Protein AF-A0A965YG24-F1 (afdb_monomer_lite)

Foldseek 3Di:
DDDPPDDQVRVVVVVVVVQVVQQPDDDVVCVPDGDGDFWFDFDDDPPDDPVVRVVNSVVSSVVRVVVD

pLDDT: mean 92.91, std 5.37, range [60.12, 97.44]

Sequence (68 aa):
IILPAFDLQQAYKVKQELQEEVKAINLEELEGKSLSISIGVAEGRDDIDLEELVSCADKALYEQKRTH

Structure (mmCIF, N/CA/C/O backbone):
data_AF-A0A965YG24-F1
#
_entry.id   AF-A0A965YG24-F1
#
loop_
_atom_site.group_PDB
_atom_site.id
_atom_site.type_symbol
_atom_site.label_atom_id
_atom_site.label_alt_id
_atom_site.label_comp_id
_atom_site.label_asym_id
_atom_site.label_entity_id
_atom_site.label_seq_id
_atom_site.pdbx_PDB_ins_code
_atom_site.Cartn_x
_atom_site.Cartn_y
_atom_site.Cartn_z
_atom_site.occupancy
_atom_site.B_iso_or_equiv
_atom_site.auth_seq_id
_atom_site.auth_comp_id
_atom_site.auth_asym_id
_atom_site.auth_atom_id
_atom_site.pdbx_PDB_model_num
ATOM 1 N N . ILE A 1 1 ? 2.205 -7.573 -0.184 1.00 90.88 1 ILE A N 1
ATOM 2 C CA . ILE A 1 1 ? 1.536 -8.532 -1.100 1.00 90.88 1 ILE A CA 1
ATOM 3 C C . ILE A 1 1 ? 2.092 -8.260 -2.489 1.00 90.88 1 ILE A C 1
ATOM 5 O O . ILE A 1 1 ? 2.225 -7.089 -2.818 1.00 90.88 1 ILE A O 1
ATOM 9 N N . ILE A 1 2 ? 2.469 -9.288 -3.253 1.00 92.75 2 ILE A N 1
ATOM 10 C CA . ILE A 1 2 ? 2.902 -9.127 -4.651 1.00 92.75 2 ILE A CA 1
ATOM 11 C C . ILE A 1 2 ? 1.727 -9.519 -5.546 1.00 92.75 2 ILE A C 1
ATOM 13 O O . ILE A 1 2 ? 1.156 -10.591 -5.357 1.00 92.75 2 ILE A O 1
ATOM 17 N N . LEU A 1 3 ? 1.368 -8.650 -6.492 1.00 94.06 3 LEU A N 1
ATOM 18 C CA . LEU A 1 3 ? 0.270 -8.850 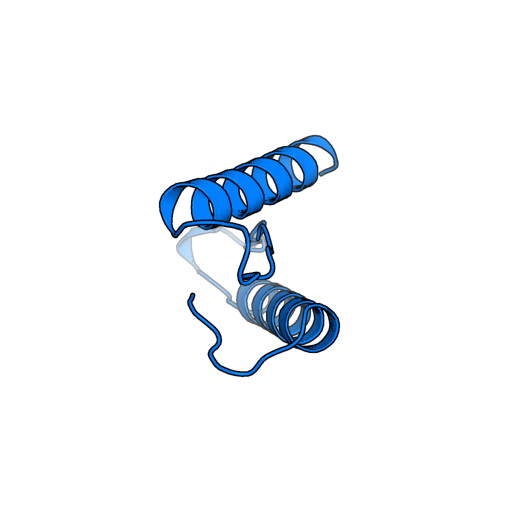-7.438 1.00 94.06 3 LEU A CA 1
ATOM 19 C C . LEU A 1 3 ? 0.855 -8.964 -8.859 1.00 94.06 3 LEU A C 1
ATOM 21 O O . LEU A 1 3 ? 1.125 -7.940 -9.485 1.00 94.06 3 LEU A O 1
ATOM 25 N N . PRO A 1 4 ? 1.142 -10.179 -9.360 1.00 91.56 4 PRO A N 1
ATOM 26 C CA . PRO A 1 4 ? 1.718 -10.350 -10.691 1.00 91.56 4 PRO A CA 1
ATOM 27 C C . PRO A 1 4 ? 0.686 -10.034 -11.779 1.00 91.56 4 PRO A C 1
ATOM 29 O O . PRO A 1 4 ? -0.465 -10.442 -11.660 1.00 91.56 4 PRO A O 1
ATOM 32 N N . ALA A 1 5 ? 1.118 -9.373 -12.858 1.00 90.19 5 ALA A N 1
ATOM 33 C CA . ALA A 1 5 ? 0.267 -8.973 -13.988 1.00 90.19 5 ALA A CA 1
ATOM 34 C C . ALA A 1 5 ? -0.919 -8.062 -13.607 1.00 90.19 5 ALA A C 1
ATOM 36 O O . ALA A 1 5 ? -1.972 -8.117 -14.241 1.00 90.19 5 ALA A O 1
ATOM 37 N N . PHE A 1 6 ? -0.746 -7.242 -12.568 1.00 91.25 6 PHE A N 1
ATOM 38 C CA . PHE A 1 6 ? -1.697 -6.205 -12.178 1.00 91.25 6 PHE A CA 1
ATOM 39 C C . PHE A 1 6 ? -1.167 -4.839 -12.591 1.00 91.25 6 PHE A C 1
ATOM 41 O O . PHE A 1 6 ? 0.022 -4.565 -12.426 1.00 91.25 6 PHE A O 1
ATOM 48 N N . ASP A 1 7 ? -2.064 -3.982 -13.065 1.00 91.31 7 ASP A N 1
ATOM 49 C CA . ASP A 1 7 ? -1.787 -2.554 -13.169 1.00 91.31 7 ASP A CA 1
ATOM 50 C C . ASP A 1 7 ? -2.045 -1.836 -11.833 1.00 91.31 7 ASP A C 1
ATOM 52 O O . ASP A 1 7 ? -2.630 -2.375 -10.878 1.00 91.31 7 ASP A O 1
ATOM 56 N N . LEU A 1 8 ? -1.610 -0.578 -11.763 1.00 92.38 8 LEU A N 1
ATOM 57 C CA . LEU A 1 8 ? -1.781 0.239 -10.567 1.00 92.38 8 LEU A CA 1
ATOM 58 C C . LEU A 1 8 ? -3.261 0.419 -10.162 1.00 92.38 8 LEU A C 1
ATOM 60 O O . LEU A 1 8 ? -3.564 0.432 -8.967 1.00 92.38 8 LEU A O 1
ATOM 64 N N . GLN A 1 9 ? -4.200 0.527 -11.111 1.00 94.06 9 GLN A N 1
ATOM 65 C CA . GLN A 1 9 ? -5.627 0.713 -10.799 1.00 94.06 9 GLN A CA 1
ATOM 66 C C . GLN A 1 9 ? -6.225 -0.530 -10.129 1.00 94.06 9 GLN A C 1
ATOM 68 O O . GLN A 1 9 ? -6.934 -0.419 -9.123 1.00 94.06 9 GLN A O 1
ATOM 73 N N . GLN A 1 10 ? -5.906 -1.715 -10.646 1.00 95.38 10 GLN A N 1
ATOM 74 C CA . GLN A 1 10 ? -6.308 -2.993 -10.068 1.00 95.38 10 GLN A CA 1
ATOM 75 C C . GLN A 1 10 ? -5.721 -3.170 -8.664 1.00 95.38 10 GLN A C 1
ATOM 77 O O . GLN A 1 10 ? -6.435 -3.580 -7.746 1.00 95.38 10 GLN A O 1
ATOM 82 N N . ALA A 1 11 ? -4.455 -2.795 -8.462 1.00 96.00 11 ALA A N 1
ATOM 83 C CA . ALA A 1 11 ? -3.820 -2.842 -7.147 1.00 96.00 11 ALA A CA 1
ATOM 84 C C . ALA A 1 11 ? -4.504 -1.907 -6.130 1.00 96.00 11 ALA A C 1
ATOM 86 O O . ALA A 1 11 ? -4.711 -2.292 -4.976 1.00 96.00 11 ALA A O 1
ATOM 87 N N . TYR A 1 12 ? -4.923 -0.707 -6.548 1.00 95.62 12 TYR A N 1
ATOM 88 C CA . TYR A 1 12 ? -5.697 0.200 -5.691 1.00 95.62 12 TYR A CA 1
ATOM 89 C C . TYR A 1 12 ? -7.069 -0.361 -5.316 1.00 95.62 12 TYR A C 1
ATOM 91 O O . TYR A 1 12 ? -7.500 -0.181 -4.175 1.00 95.62 12 TYR A O 1
ATOM 99 N N . LYS A 1 13 ? -7.734 -1.070 -6.232 1.00 96.50 13 LYS A N 1
ATOM 100 C CA . LYS A 1 13 ? -9.004 -1.741 -5.934 1.00 96.50 13 LYS A CA 1
ATOM 101 C C . LYS A 1 13 ? -8.826 -2.813 -4.855 1.00 96.50 13 LYS A C 1
ATOM 103 O O . LYS A 1 13 ? -9.549 -2.794 -3.865 1.00 96.50 13 LYS A O 1
ATOM 108 N N . VAL A 1 14 ? -7.805 -3.663 -4.990 1.00 96.25 14 VAL A N 1
ATOM 109 C CA . VAL A 1 14 ? -7.463 -4.675 -3.971 1.00 96.25 14 VAL A CA 1
ATOM 110 C C . VAL A 1 14 ? -7.148 -4.017 -2.626 1.00 96.25 14 VAL A C 1
ATOM 112 O O . VAL A 1 14 ? -7.595 -4.486 -1.583 1.00 96.25 14 VAL A O 1
ATOM 115 N N . LYS A 1 15 ? -6.411 -2.899 -2.631 1.00 95.81 15 LYS A N 1
ATOM 116 C CA . LYS A 1 15 ? -6.160 -2.116 -1.414 1.00 95.81 15 LYS A CA 1
ATOM 117 C C . LYS A 1 15 ? -7.465 -1.682 -0.738 1.00 95.81 15 LYS A C 1
ATOM 119 O O . LYS A 1 15 ? -7.577 -1.848 0.471 1.00 95.81 15 LYS A O 1
ATOM 124 N N . GLN A 1 16 ? -8.419 -1.128 -1.487 1.00 96.38 16 GLN A N 1
ATOM 125 C CA . GLN A 1 16 ? -9.698 -0.673 -0.930 1.00 96.38 16 GLN A CA 1
ATOM 126 C C . GLN A 1 16 ? -10.503 -1.836 -0.343 1.00 96.38 16 GLN A C 1
ATOM 128 O O . GLN A 1 16 ? -10.996 -1.727 0.776 1.00 96.38 16 GLN A O 1
ATOM 133 N N . GLU A 1 17 ? -10.577 -2.957 -1.060 1.00 96.94 17 GLU A N 1
ATOM 134 C CA . GLU A 1 17 ? -11.265 -4.168 -0.597 1.00 96.94 17 GLU A CA 1
ATOM 135 C C . GLU A 1 17 ? -10.662 -4.679 0.721 1.00 96.94 17 GLU A C 1
ATOM 137 O O . GLU A 1 17 ? -11.388 -4.865 1.695 1.00 96.94 17 GLU A O 1
ATOM 142 N N . LEU A 1 18 ? -9.330 -4.781 0.810 1.00 96.31 18 LEU A N 1
ATOM 143 C CA . LEU A 1 18 ? -8.642 -5.198 2.038 1.00 96.31 18 LEU A CA 1
ATOM 144 C C . LEU A 1 18 ? -8.876 -4.240 3.214 1.00 96.31 18 LEU A C 1
ATOM 146 O O . LEU A 1 18 ? -8.974 -4.678 4.360 1.00 96.31 18 LEU A O 1
ATOM 150 N N . GLN A 1 19 ? -8.943 -2.932 2.961 1.00 95.81 19 GLN A N 1
ATOM 151 C CA . GLN A 1 19 ? -9.205 -1.952 4.016 1.00 95.81 19 GLN A CA 1
ATOM 152 C C . GLN A 1 19 ? -10.619 -2.101 4.589 1.00 95.81 19 GLN A C 1
ATOM 154 O O . GLN A 1 19 ? -10.782 -2.034 5.810 1.00 95.81 19 GLN A O 1
ATOM 159 N N . GLU A 1 20 ? -11.619 -2.334 3.738 1.00 95.94 20 GLU A N 1
ATOM 160 C CA . GLU A 1 20 ? -12.997 -2.574 4.179 1.00 95.94 20 GLU A CA 1
ATOM 161 C C . GLU A 1 20 ? -13.138 -3.917 4.903 1.00 95.94 20 GLU A C 1
ATOM 163 O O . GLU A 1 20 ? -13.761 -3.974 5.965 1.00 95.94 20 GLU A O 1
ATOM 168 N N . GLU A 1 21 ? -12.500 -4.977 4.400 1.00 95.75 21 GLU A N 1
ATOM 169 C CA . GLU A 1 21 ? -12.493 -6.283 5.068 1.00 95.75 21 GLU A CA 1
ATOM 170 C C . GLU A 1 21 ? -11.886 -6.195 6.469 1.00 95.75 21 GLU A C 1
ATOM 172 O O . GLU A 1 21 ? -12.485 -6.680 7.426 1.00 95.75 21 GLU A O 1
ATOM 177 N N . VAL A 1 22 ? -10.742 -5.519 6.622 1.00 94.69 22 VAL A N 1
ATOM 178 C CA . VAL A 1 22 ? -10.101 -5.349 7.934 1.00 94.69 22 VAL A CA 1
ATOM 179 C C . VAL A 1 22 ? -10.951 -4.517 8.886 1.00 94.69 22 VAL A C 1
ATOM 181 O O . VAL A 1 22 ? -11.024 -4.828 10.074 1.00 94.69 22 VAL A O 1
ATOM 184 N N . LYS A 1 23 ? -11.629 -3.489 8.379 1.00 92.81 23 LYS A N 1
ATOM 185 C CA . LYS A 1 23 ? -12.538 -2.664 9.178 1.00 92.81 23 LYS A CA 1
ATOM 186 C C . LYS A 1 23 ? -13.762 -3.439 9.669 1.00 92.81 23 LYS A C 1
ATOM 188 O O . LYS A 1 23 ? -14.301 -3.112 10.725 1.00 92.81 23 LYS A O 1
ATOM 193 N 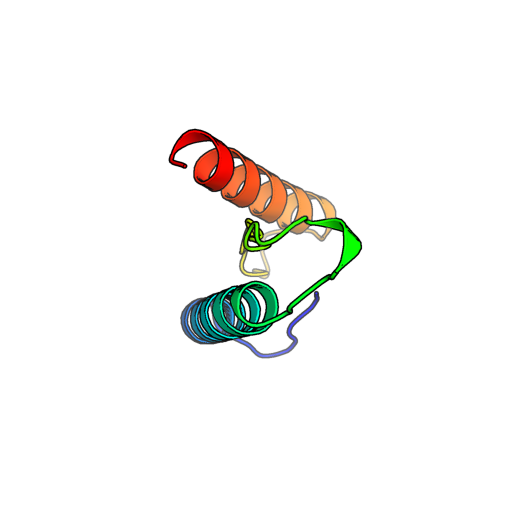N . ALA A 1 24 ? -14.188 -4.455 8.921 1.00 92.69 24 ALA A N 1
ATOM 194 C CA . ALA A 1 24 ? -15.278 -5.345 9.303 1.00 92.69 24 ALA A CA 1
ATOM 195 C C . ALA A 1 24 ? -14.866 -6.409 10.340 1.00 92.69 24 ALA A C 1
ATOM 197 O O . ALA A 1 24 ? -15.742 -7.051 10.923 1.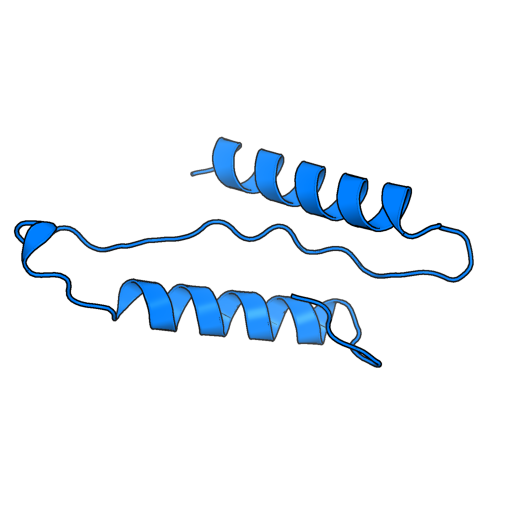00 92.69 24 ALA A O 1
ATOM 198 N N . ILE A 1 25 ? -13.564 -6.598 10.598 1.00 93.25 25 ILE A N 1
ATOM 199 C CA . ILE A 1 25 ? -13.092 -7.525 11.631 1.00 93.25 25 ILE A CA 1
ATOM 200 C C . ILE A 1 25 ? -13.478 -6.974 13.005 1.00 93.25 25 ILE A C 1
ATOM 202 O O . ILE A 1 25 ? -13.037 -5.900 13.416 1.00 93.25 25 ILE A O 1
ATOM 206 N N . ASN A 1 26 ? -14.273 -7.754 13.734 1.00 88.56 26 ASN A N 1
ATOM 207 C CA . ASN A 1 26 ? -14.596 -7.486 15.125 1.00 88.56 26 ASN A CA 1
ATOM 208 C C . ASN A 1 26 ? -13.671 -8.314 16.024 1.00 88.56 26 ASN A C 1
ATOM 210 O O . ASN A 1 26 ? -13.737 -9.542 16.011 1.00 88.56 26 ASN A O 1
ATOM 214 N N . LEU A 1 27 ? -12.796 -7.634 16.764 1.00 89.06 27 LEU A N 1
ATOM 215 C CA . LEU A 1 27 ? -11.913 -8.241 17.757 1.00 89.06 27 LEU A CA 1
ATOM 216 C C . LEU A 1 27 ? -12.404 -7.835 19.144 1.00 89.06 27 LEU A C 1
ATOM 218 O O . LEU A 1 27 ? -12.479 -6.643 19.450 1.00 89.06 27 LEU A O 1
ATOM 222 N N . GLU A 1 28 ? -12.734 -8.820 19.977 1.00 88.94 28 GLU A N 1
ATOM 223 C CA . GLU A 1 28 ? -13.251 -8.586 21.330 1.00 88.94 28 GLU A CA 1
ATOM 224 C C . GLU A 1 28 ? -12.246 -7.797 22.185 1.00 88.94 28 GLU A C 1
ATOM 226 O O . GLU A 1 28 ? -12.631 -6.923 22.964 1.00 88.94 28 GLU A O 1
ATOM 231 N N . GLU A 1 29 ? -10.948 -8.020 21.965 1.00 91.06 29 GLU A N 1
ATOM 232 C CA . GLU A 1 29 ? -9.835 -7.357 22.652 1.00 91.06 29 GLU A CA 1
ATOM 233 C C . GLU A 1 29 ? -9.735 -5.855 22.352 1.00 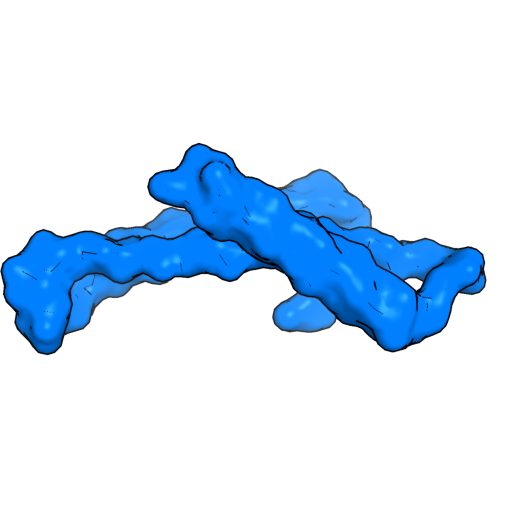91.06 29 GLU A C 1
ATOM 235 O O . GLU A 1 29 ? -9.033 -5.128 23.056 1.00 91.06 29 GLU A O 1
ATOM 240 N N . LEU A 1 30 ? -10.416 -5.373 21.308 1.00 87.88 30 LEU A N 1
ATOM 241 C CA . LEU A 1 30 ? -10.438 -3.956 20.955 1.00 87.88 30 LEU A CA 1
ATOM 242 C C . LEU A 1 30 ? -11.530 -3.167 21.694 1.00 87.88 30 LEU A C 1
ATOM 244 O O . LEU A 1 30 ? -11.644 -1.961 21.466 1.00 87.88 30 LEU A O 1
ATOM 248 N N . GLU A 1 31 ? -12.311 -3.805 22.577 1.00 87.62 31 GLU A N 1
ATOM 249 C CA . GLU A 1 31 ? -13.340 -3.161 23.417 1.00 87.62 31 GLU A CA 1
ATOM 250 C C . GLU A 1 31 ? -14.305 -2.272 22.603 1.00 87.62 31 GLU A C 1
ATOM 252 O O . GLU A 1 31 ? -14.657 -1.157 22.991 1.00 87.62 31 GLU A O 1
ATOM 257 N N . GLY A 1 32 ? -14.706 -2.747 21.419 1.00 84.88 32 GLY A N 1
ATOM 258 C CA . GLY A 1 32 ? -15.602 -2.020 20.514 1.00 84.88 32 GLY A CA 1
ATOM 259 C C . GLY A 1 32 ? -14.927 -0.971 19.621 1.00 84.88 32 GLY A C 1
ATOM 260 O O . GLY A 1 32 ? -15.623 -0.242 18.912 1.00 84.88 32 GLY A O 1
ATOM 261 N N . LYS A 1 33 ? -13.590 -0.877 19.608 1.00 88.25 33 LYS A N 1
ATOM 262 C CA . LYS A 1 33 ? -12.855 -0.070 18.620 1.00 88.25 33 LYS A CA 1
ATOM 263 C C . LYS A 1 33 ? -12.744 -0.817 17.293 1.00 88.25 33 LYS A C 1
ATOM 265 O O . LYS A 1 33 ? -12.525 -2.023 17.261 1.00 88.25 33 LYS A O 1
ATOM 270 N N . SER A 1 34 ? -12.853 -0.076 16.191 1.00 87.88 34 SER A N 1
ATOM 271 C CA . SER A 1 34 ? -12.643 -0.629 14.851 1.00 87.88 34 SER A CA 1
ATOM 272 C C . SER A 1 34 ? -11.155 -0.724 14.521 1.00 87.88 34 SER A C 1
ATOM 274 O O . SER A 1 34 ? -10.372 0.178 14.834 1.00 87.88 34 SER A O 1
ATOM 276 N N . LEU A 1 35 ? -10.768 -1.823 13.876 1.00 93.44 35 LEU A N 1
ATOM 277 C CA . LEU A 1 35 ? -9.432 -1.994 13.321 1.00 93.44 35 LEU A CA 1
ATOM 278 C C . LEU A 1 35 ? -9.339 -1.262 11.975 1.00 93.44 35 LEU A C 1
ATOM 280 O O . LEU A 1 35 ? -10.298 -1.205 11.211 1.00 93.44 35 LEU A O 1
ATOM 284 N N . SER A 1 36 ? -8.178 -0.693 11.665 1.00 93.12 36 SER A N 1
ATOM 285 C CA . SER A 1 36 ? -7.911 -0.114 10.347 1.00 93.12 36 SER A CA 1
ATOM 286 C C . SER A 1 36 ? -6.454 -0.325 9.957 1.00 93.12 36 SER A C 1
ATOM 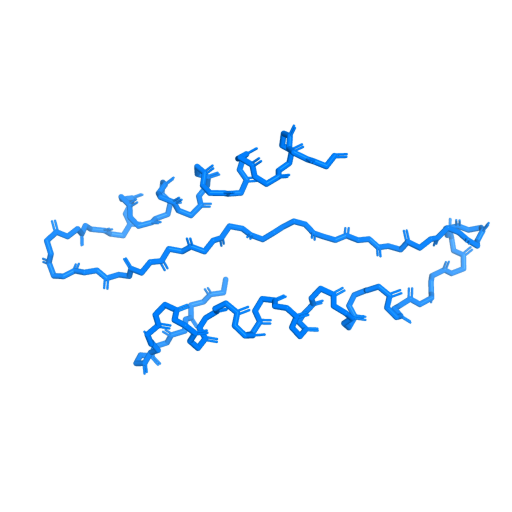288 O O . SER A 1 36 ? -5.588 -0.508 10.815 1.00 93.12 36 SER A O 1
ATOM 290 N N . ILE A 1 37 ? -6.185 -0.313 8.651 1.00 94.75 37 ILE A N 1
ATOM 291 C CA . ILE A 1 37 ? -4.839 -0.479 8.100 1.00 94.75 37 ILE A CA 1
ATOM 292 C C . ILE A 1 37 ? -4.535 0.579 7.039 1.00 94.75 37 ILE A C 1
ATOM 294 O O . ILE A 1 37 ? -5.403 1.025 6.284 1.00 94.75 37 ILE A O 1
ATOM 298 N N . SER A 1 38 ? -3.260 0.959 6.976 1.00 96.19 38 SER A N 1
ATOM 299 C CA . SER A 1 38 ? -2.689 1.762 5.893 1.00 96.19 38 SER A CA 1
ATOM 300 C C . SER A 1 38 ? -1.896 0.853 4.959 1.00 96.19 38 SER A C 1
ATOM 302 O O . SER A 1 38 ? -1.159 -0.008 5.437 1.00 96.19 38 SER A O 1
ATOM 304 N N . ILE A 1 39 ? -2.035 1.040 3.644 1.00 96.38 39 ILE A N 1
ATOM 305 C CA . ILE A 1 39 ? -1.396 0.197 2.623 1.00 96.38 39 ILE A CA 1
ATOM 306 C C . ILE A 1 39 ? -0.731 1.101 1.583 1.00 96.38 39 ILE A C 1
ATOM 308 O O . ILE A 1 39 ? -1.414 1.800 0.831 1.00 96.38 39 ILE A O 1
ATOM 312 N N . GLY A 1 40 ? 0.596 1.056 1.499 1.00 96.25 40 GLY A N 1
ATOM 313 C CA . GLY A 1 40 ? 1.335 1.638 0.382 1.00 96.25 40 GLY A CA 1
ATOM 314 C C . GLY A 1 40 ? 1.247 0.747 -0.853 1.00 96.25 40 GLY A C 1
ATOM 315 O O . GLY A 1 40 ? 1.309 -0.477 -0.739 1.00 96.25 40 GLY A O 1
ATOM 316 N N . VAL A 1 41 ? 1.077 1.356 -2.025 1.00 96.44 41 VAL A N 1
ATOM 317 C CA . VAL A 1 41 ? 0.986 0.652 -3.311 1.00 96.44 41 VAL A CA 1
ATOM 318 C C . VAL A 1 41 ? 2.038 1.232 -4.239 1.00 96.44 41 VAL A C 1
ATOM 320 O O . VAL A 1 41 ? 2.181 2.450 -4.324 1.00 96.44 41 VAL A O 1
ATOM 323 N N . ALA A 1 42 ? 2.755 0.357 -4.932 1.00 95.75 42 ALA A N 1
ATOM 324 C CA . ALA A 1 42 ? 3.703 0.722 -5.969 1.00 95.75 42 ALA A CA 1
ATOM 325 C C . ALA A 1 42 ? 3.594 -0.267 -7.132 1.00 95.75 42 ALA A C 1
ATOM 327 O O . ALA A 1 42 ? 3.233 -1.429 -6.936 1.00 95.75 42 ALA A O 1
ATOM 328 N N . GLU A 1 43 ? 3.893 0.216 -8.333 1.00 95.25 43 GLU A N 1
ATOM 329 C CA . GLU A 1 43 ? 3.900 -0.569 -9.563 1.00 95.25 43 GLU A CA 1
ATOM 330 C C . GLU A 1 43 ? 5.342 -0.914 -9.934 1.00 95.25 43 GLU A C 1
ATOM 332 O O . GLU A 1 43 ? 6.208 -0.037 -9.982 1.00 95.25 43 GLU A O 1
ATOM 337 N N . GLY A 1 44 ? 5.594 -2.202 -10.171 1.00 93.38 44 GLY A N 1
ATOM 338 C CA . GLY A 1 44 ? 6.861 -2.670 -10.722 1.00 93.38 44 GLY A CA 1
ATOM 339 C C . GLY A 1 44 ? 6.978 -2.240 -12.177 1.00 93.38 44 GLY A C 1
ATOM 340 O O . GLY A 1 44 ? 6.046 -2.436 -12.954 1.00 93.38 44 GLY A O 1
ATOM 341 N N . ARG A 1 45 ? 8.117 -1.659 -12.543 1.00 89.69 45 ARG A N 1
ATOM 342 C CA . ARG A 1 45 ? 8.416 -1.212 -13.905 1.00 89.69 45 ARG A CA 1
ATOM 343 C C . ARG A 1 45 ? 9.761 -1.790 -14.332 1.00 89.69 45 ARG A C 1
ATOM 345 O O . ARG A 1 45 ? 10.588 -2.104 -13.482 1.00 89.69 45 ARG A O 1
ATOM 352 N N . ASP A 1 46 ? 9.980 -1.915 -15.637 1.00 91.25 46 ASP A N 1
ATOM 353 C CA . ASP A 1 46 ? 11.206 -2.519 -16.182 1.00 91.25 46 ASP A CA 1
ATOM 354 C C . ASP A 1 46 ? 12.483 -1.728 -15.830 1.00 91.25 46 ASP A C 1
ATOM 356 O O . ASP A 1 46 ? 13.587 -2.258 -15.936 1.00 91.25 46 ASP A O 1
ATOM 360 N N . ASP A 1 47 ? 12.340 -0.460 -15.429 1.00 93.75 47 ASP A N 1
ATOM 361 C CA . ASP A 1 47 ? 13.427 0.454 -15.072 1.00 93.75 47 ASP A CA 1
ATOM 362 C C . ASP A 1 47 ? 13.802 0.444 -13.583 1.00 93.75 47 ASP A C 1
ATOM 364 O O . ASP A 1 47 ? 14.731 1.162 -13.218 1.00 93.75 47 ASP A O 1
ATOM 368 N N . ILE A 1 48 ? 13.110 -0.332 -12.738 1.00 93.50 48 ILE A N 1
ATOM 369 C CA . ILE A 1 48 ? 13.355 -0.372 -11.289 1.00 93.50 48 ILE A CA 1
ATOM 370 C C . ILE A 1 48 ? 13.614 -1.791 -10.793 1.00 93.50 48 ILE A C 1
ATOM 372 O O . ILE A 1 48 ? 13.050 -2.767 -11.294 1.00 93.50 48 ILE A O 1
ATOM 376 N N . ASP A 1 49 ? 14.451 -1.908 -9.768 1.00 95.25 49 ASP A N 1
ATOM 377 C CA . ASP A 1 49 ? 14.670 -3.179 -9.089 1.00 95.25 49 ASP A CA 1
ATOM 378 C C . ASP A 1 49 ? 13.672 -3.409 -7.938 1.00 95.25 49 ASP A C 1
ATOM 380 O O . ASP A 1 49 ? 12.778 -2.606 -7.647 1.00 95.25 49 ASP A O 1
ATOM 384 N N . LEU A 1 50 ? 13.794 -4.567 -7.285 1.00 93.31 50 LEU A N 1
ATOM 385 C CA . LEU A 1 50 ? 12.916 -4.937 -6.179 1.00 93.31 50 LEU A CA 1
ATOM 386 C C . LEU A 1 50 ? 13.089 -4.019 -4.958 1.00 93.31 50 LEU A C 1
ATOM 388 O O . LEU A 1 50 ? 12.110 -3.766 -4.254 1.00 93.31 50 LEU A O 1
ATOM 392 N N . GLU A 1 51 ? 14.304 -3.544 -4.683 1.00 96.56 51 GLU A N 1
ATOM 393 C CA . GLU A 1 51 ? 14.576 -2.679 -3.532 1.00 96.56 51 GLU A CA 1
ATOM 394 C C . GLU A 1 51 ? 13.930 -1.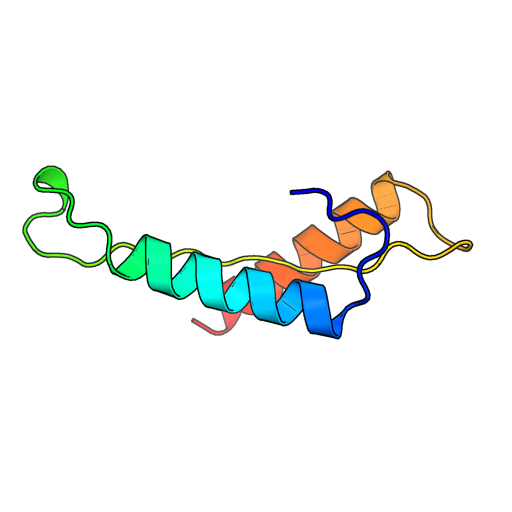306 -3.738 1.00 96.56 51 GLU A C 1
ATOM 396 O O . GLU A 1 51 ? 13.238 -0.798 -2.849 1.00 96.56 51 GLU A O 1
ATOM 401 N N . GLU A 1 52 ? 14.057 -0.754 -4.942 1.00 96.69 52 GLU A N 1
ATOM 402 C CA . GLU A 1 52 ? 13.386 0.476 -5.347 1.00 96.69 52 GLU A CA 1
ATOM 403 C C . GLU A 1 52 ? 11.861 0.332 -5.311 1.00 96.69 52 GLU A C 1
ATOM 405 O O . GLU A 1 52 ? 11.180 1.200 -4.757 1.00 96.69 52 GLU A O 1
ATOM 410 N N . LEU A 1 53 ? 11.312 -0.784 -5.805 1.00 95.62 53 LEU A N 1
ATOM 411 C CA . LEU A 1 53 ? 9.873 -1.060 -5.742 1.00 95.62 53 LEU A CA 1
ATOM 412 C C . LEU A 1 53 ? 9.354 -1.083 -4.295 1.00 95.62 53 LEU A C 1
ATOM 414 O O . LEU A 1 53 ? 8.324 -0.473 -3.987 1.00 95.62 53 LEU A O 1
ATOM 418 N N . VAL A 1 54 ? 10.073 -1.755 -3.391 1.00 96.44 54 VAL A N 1
ATOM 419 C CA . VAL A 1 54 ? 9.729 -1.787 -1.961 1.00 96.44 54 VAL A CA 1
ATOM 420 C C . VAL A 1 54 ? 9.848 -0.392 -1.345 1.00 96.44 54 VAL A C 1
ATOM 422 O O . VAL A 1 54 ? 8.955 0.016 -0.600 1.00 96.44 54 VAL A O 1
ATOM 425 N N . SER A 1 55 ? 10.886 0.374 -1.694 1.00 97.44 55 SER A N 1
ATOM 426 C CA . SER A 1 55 ? 11.057 1.759 -1.236 1.00 97.44 55 SER A CA 1
ATOM 427 C C . SER A 1 55 ? 9.899 2.660 -1.677 1.00 97.44 55 SER A C 1
ATOM 429 O O . SER A 1 55 ? 9.394 3.459 -0.886 1.00 97.44 55 SER A O 1
ATOM 431 N N . CYS A 1 56 ? 9.428 2.521 -2.919 1.00 96.12 56 CYS A N 1
ATOM 432 C CA . CYS A 1 56 ? 8.255 3.235 -3.421 1.00 96.12 56 CYS A CA 1
ATOM 433 C C . CYS A 1 56 ? 6.989 2.881 -2.631 1.00 96.12 56 CYS A C 1
ATOM 435 O O . CYS A 1 56 ? 6.240 3.781 -2.241 1.00 96.12 56 CYS A O 1
ATOM 437 N N . ALA A 1 57 ? 6.766 1.593 -2.348 1.00 96.31 57 ALA A N 1
ATOM 438 C CA . ALA A 1 57 ? 5.625 1.157 -1.548 1.00 96.31 57 ALA A CA 1
ATOM 439 C C . ALA A 1 57 ? 5.694 1.699 -0.108 1.00 96.31 57 ALA A C 1
ATOM 441 O O . ALA A 1 57 ? 4.680 2.151 0.423 1.00 96.31 57 ALA A O 1
ATOM 442 N N . ASP A 1 58 ? 6.878 1.713 0.510 1.00 96.88 58 ASP A N 1
ATOM 443 C CA . ASP A 1 58 ? 7.078 2.252 1.861 1.00 96.88 58 ASP A CA 1
ATOM 444 C C . ASP A 1 58 ? 6.834 3.769 1.923 1.00 96.88 58 ASP A C 1
ATOM 446 O O . ASP A 1 58 ? 6.115 4.252 2.801 1.00 96.88 58 ASP A O 1
ATOM 450 N N . LYS A 1 59 ? 7.322 4.528 0.933 1.00 96.81 59 LYS A N 1
ATOM 451 C CA . LYS A 1 59 ? 7.033 5.968 0.814 1.00 96.81 59 LYS A CA 1
ATOM 452 C C . LYS A 1 59 ? 5.532 6.236 0.705 1.00 96.81 59 LYS A C 1
ATOM 454 O O . LYS A 1 59 ? 5.006 7.058 1.454 1.00 96.81 59 LYS A O 1
ATOM 459 N N . ALA A 1 60 ? 4.830 5.500 -0.159 1.00 95.75 60 ALA A N 1
ATOM 460 C CA . ALA A 1 60 ? 3.380 5.628 -0.310 1.00 95.75 60 ALA A CA 1
ATOM 461 C C . ALA A 1 60 ? 2.628 5.285 0.993 1.00 95.75 60 ALA A C 1
ATOM 463 O O . ALA A 1 60 ? 1.645 5.938 1.351 1.00 95.75 60 ALA A O 1
ATOM 464 N N . LEU A 1 61 ? 3.102 4.279 1.737 1.00 96.50 61 LEU A N 1
ATOM 465 C CA . LEU A 1 61 ? 2.558 3.931 3.051 1.00 96.50 61 LEU A CA 1
ATOM 466 C C . LEU A 1 61 ? 2.765 5.062 4.066 1.00 96.50 61 LEU A C 1
ATOM 468 O O . LEU A 1 61 ? 1.846 5.394 4.821 1.00 96.50 61 LEU A O 1
ATOM 472 N N . TYR A 1 62 ? 3.963 5.643 4.094 1.00 96.25 62 TYR A N 1
ATOM 473 C CA . TYR A 1 62 ? 4.307 6.738 4.993 1.00 96.25 62 TYR A CA 1
ATOM 474 C C . TYR A 1 62 ? 3.429 7.972 4.745 1.00 96.25 62 TYR A C 1
ATOM 476 O O . TYR A 1 62 ? 2.904 8.558 5.693 1.00 96.25 62 TYR A O 1
ATOM 484 N N . GLU A 1 63 ? 3.195 8.330 3.483 1.00 94.06 63 GLU A N 1
ATOM 485 C CA . GLU A 1 63 ? 2.291 9.425 3.106 1.00 94.06 63 GLU A CA 1
ATOM 486 C C . GLU A 1 63 ? 0.847 9.171 3.551 1.00 94.06 63 GLU A C 1
ATOM 488 O O . GLU A 1 63 ? 0.193 10.067 4.097 1.00 94.06 63 GLU A O 1
ATOM 493 N N . GLN A 1 64 ? 0.355 7.939 3.396 1.00 91.12 64 GLN A N 1
ATOM 494 C CA . GLN A 1 64 ? -0.986 7.586 3.856 1.00 91.12 64 GLN A CA 1
ATOM 495 C C . GLN A 1 64 ? -1.123 7.729 5.378 1.00 91.12 64 GLN A C 1
ATOM 497 O O . GLN A 1 64 ? -2.109 8.287 5.854 1.00 91.12 64 GLN A O 1
ATOM 502 N N . LYS A 1 65 ? -0.122 7.284 6.143 1.00 92.06 65 LYS A N 1
ATOM 503 C CA . LYS A 1 65 ? -0.122 7.431 7.608 1.00 92.06 65 LYS A CA 1
ATOM 504 C C . LYS A 1 65 ? -0.032 8.882 8.075 1.00 92.06 65 LYS A C 1
ATOM 506 O O . LYS A 1 65 ? -0.414 9.168 9.197 1.00 92.06 65 LYS A O 1
ATOM 511 N N . ARG A 1 66 ? 0.510 9.792 7.261 1.00 90.06 66 ARG A N 1
ATOM 512 C CA . ARG A 1 66 ? 0.587 11.226 7.596 1.00 90.06 66 ARG A CA 1
ATOM 513 C C . ARG A 1 66 ? -0.716 11.979 7.364 1.00 90.06 66 ARG A C 1
ATOM 515 O O . ARG A 1 66 ? -0.866 13.083 7.876 1.00 90.06 66 ARG A O 1
ATOM 522 N N . THR A 1 67 ? -1.591 11.436 6.526 1.00 76.50 67 THR A N 1
ATOM 523 C CA . THR A 1 67 ? -2.844 12.076 6.104 1.00 76.50 67 THR A CA 1
ATOM 524 C C . THR A 1 67 ? -4.067 11.547 6.857 1.00 76.50 67 THR A C 1
ATOM 526 O O . THR A 1 67 ? -5.162 12.057 6.633 1.00 76.50 67 THR A O 1
ATOM 529 N N . HIS A 1 68 ? -3.881 10.557 7.735 1.00 60.12 68 HIS A N 1
ATOM 530 C CA . HIS A 1 68 ? -4.883 9.965 8.629 1.00 60.12 68 HIS A CA 1
ATOM 531 C C . HIS A 1 68 ? -4.461 10.165 10.086 1.00 60.12 68 HIS A C 1
ATOM 533 O O . HIS A 1 68 ? -5.366 10.346 10.928 1.00 60.12 68 HIS A O 1
#

Radius of gyration: 14.27 Å; chains: 1; bounding box: 30×22×40 Å

Secondary structure (DSSP, 8-state):
---TT--HHHHHHHHHHHHHHHHH---GGGTTPPP----------TT--HHHHHHHHHHHHHHHHHH-